Protein AF-A0A2A5WKH5-F1 (afdb_monomer_lite)

Secondary structure (DSSP, 8-state):
-THHHHHHHHHHHHHHHHTTTTSTTS-PEEEEE-HHHHT-TTHHHHHHHHHHHHT--GGGEEEEE-HHHHHHTHHHHHHHHHS--EEEEE--HHHHHHHHHTT--EEEETT---EEEHHHHHTT-

pLDDT: mean 80.69, std 9.49, range [56.78, 97.19]

Organism: NCBI:txid1986255

InterPro domains:
  IPR001633 EAL domain [PF00563] (3-81)
  IPR001633 EAL domain [PS50883] (1-125)
  IPR035919 EAL domain superfamily [G3DSA:3.20.20.450] (1-81)
  IPR035919 EAL domain superfamily [G3DSA:3.20.20.450] (82-125)
  IPR035919 EAL domain superfamily [SSF141868] (2-123)

Sequence (125 aa):
MCAIDRWVIKNAFKFIADSILKLDELGAFSINLSGNSLTEPDFMEYVLEQFNETRLPTSRICFEITETSAIGSLDDAIEFMGKKTIAEYVEDEEILEILREIGVDFAQVYGSRRKMPIDELLAQL

Foldseek 3Di:
DQVVLLVCLLVVLQVCLVCVVVCVPPFADEDEGELVLLPDPCSLVSSLVSCLVSVDDPRNYDYDYDPVSCVVPVVSVCVSVLDADEAEADADLVVLVVCVVVSHQWYAHPVGSDIDGSVVVNVVD

Structure (mmCIF, N/CA/C/O backbone):
data_AF-A0A2A5WKH5-F1
#
_entry.id   AF-A0A2A5WKH5-F1
#
loop_
_atom_site.group_PDB
_atom_site.id
_atom_site.type_symbol
_atom_site.label_atom_id
_atom_site.label_alt_id
_atom_site.label_comp_id
_atom_site.label_asym_id
_atom_site.label_entity_id
_atom_site.label_seq_id
_atom_site.pdbx_PDB_ins_code
_atom_site.Cartn_x
_atom_site.Cartn_y
_atom_site.Cartn_z
_atom_site.occupancy
_atom_site.B_iso_or_equiv
_atom_site.auth_seq_id
_atom_site.auth_comp_id
_atom_site.auth_asym_id
_atom_site.auth_atom_id
_atom_site.pdbx_PDB_model_num
ATOM 1 N N . MET A 1 1 ? 18.173 -3.783 -5.578 1.00 56.78 1 MET A N 1
ATOM 2 C CA . MET A 1 1 ? 18.121 -4.487 -4.276 1.00 56.78 1 MET A CA 1
ATOM 3 C C . MET A 1 1 ? 16.932 -3.920 -3.514 1.00 56.78 1 MET A C 1
ATOM 5 O O . MET A 1 1 ? 17.018 -2.801 -3.041 1.00 56.78 1 MET A O 1
ATOM 9 N N . CYS A 1 2 ? 15.826 -4.656 -3.465 1.00 79.62 2 CYS A N 1
ATOM 10 C CA . CYS A 1 2 ? 14.530 -4.279 -2.875 1.00 79.62 2 CYS A CA 1
ATOM 11 C C . CYS A 1 2 ? 14.463 -4.395 -1.337 1.00 79.62 2 CYS A C 1
ATOM 13 O O . CYS A 1 2 ? 13.536 -3.903 -0.697 1.00 79.62 2 CYS A O 1
ATOM 15 N N . ALA A 1 3 ? 15.446 -5.067 -0.725 1.00 90.06 3 ALA A N 1
ATOM 16 C CA . ALA A 1 3 ? 15.444 -5.395 0.702 1.00 90.06 3 ALA A CA 1
ATOM 17 C C . ALA A 1 3 ? 15.364 -4.156 1.608 1.00 90.06 3 ALA A C 1
ATOM 19 O O . ALA A 1 3 ? 14.809 -4.229 2.705 1.00 90.06 3 ALA A O 1
ATOM 20 N N . ILE A 1 4 ? 15.900 -3.023 1.141 1.00 94.06 4 ILE A N 1
ATOM 21 C CA . ILE A 1 4 ? 15.838 -1.748 1.858 1.00 94.06 4 ILE A CA 1
ATOM 22 C C . ILE A 1 4 ? 14.395 -1.248 1.914 1.00 94.06 4 ILE A C 1
ATOM 24 O O . ILE A 1 4 ? 13.915 -0.974 3.008 1.00 94.06 4 ILE A O 1
ATOM 28 N N . ASP A 1 5 ? 13.684 -1.201 0.785 1.00 94.81 5 ASP A N 1
ATOM 29 C CA . ASP A 1 5 ? 12.298 -0.720 0.739 1.00 94.81 5 ASP A CA 1
ATOM 30 C C . ASP A 1 5 ? 11.396 -1.583 1.625 1.00 94.81 5 ASP A C 1
ATOM 32 O O . ASP A 1 5 ? 10.636 -1.061 2.442 1.00 94.81 5 ASP A O 1
ATOM 36 N N . ARG A 1 6 ? 11.557 -2.913 1.568 1.00 95.69 6 ARG A N 1
ATOM 37 C CA . ARG A 1 6 ? 10.823 -3.832 2.451 1.00 95.69 6 ARG A CA 1
ATOM 38 C C . ARG A 1 6 ? 11.106 -3.562 3.925 1.00 95.69 6 ARG A C 1
ATOM 40 O O . ARG A 1 6 ? 10.171 -3.492 4.727 1.00 95.69 6 ARG A O 1
ATOM 47 N N . TRP A 1 7 ? 12.375 -3.386 4.290 1.00 96.81 7 TRP A N 1
ATOM 48 C CA . TRP A 1 7 ? 12.759 -3.057 5.661 1.00 96.81 7 TRP A CA 1
ATOM 49 C C . TRP A 1 7 ? 12.174 -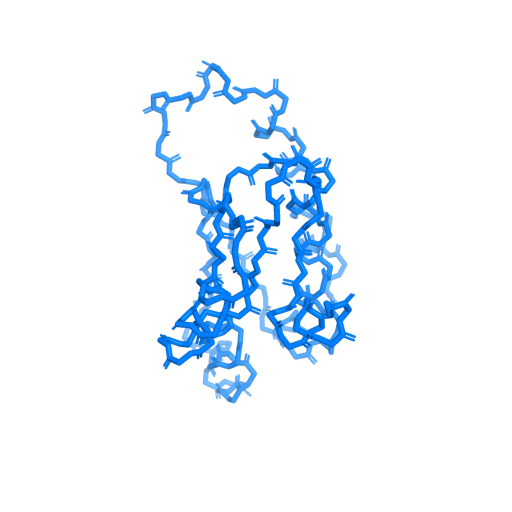1.711 6.105 1.00 96.81 7 TRP A C 1
ATOM 51 O O . TRP A 1 7 ? 11.635 -1.624 7.209 1.00 96.81 7 TRP A O 1
ATOM 61 N N . VAL A 1 8 ? 12.227 -0.682 5.253 1.00 97.19 8 VAL A N 1
ATOM 62 C CA . VAL A 1 8 ? 11.662 0.644 5.538 1.00 97.19 8 VAL A CA 1
ATOM 63 C C . VAL A 1 8 ? 10.160 0.540 5.771 1.00 97.19 8 VAL A C 1
ATOM 65 O O . VAL A 1 8 ? 9.699 0.986 6.817 1.00 97.19 8 VAL A O 1
ATOM 68 N N . ILE A 1 9 ? 9.416 -0.109 4.870 1.00 96.25 9 ILE A N 1
ATOM 69 C CA . ILE A 1 9 ? 7.962 -0.298 4.990 1.00 96.25 9 ILE A CA 1
ATOM 70 C C . ILE A 1 9 ? 7.617 -0.960 6.322 1.00 96.25 9 ILE A C 1
ATOM 72 O O . ILE A 1 9 ? 6.836 -0.412 7.096 1.00 96.25 9 ILE A O 1
ATOM 76 N N . LYS A 1 10 ? 8.254 -2.091 6.640 1.00 96.62 10 LYS A N 1
ATOM 77 C CA . LYS A 1 10 ? 7.984 -2.838 7.875 1.00 96.62 10 LYS A CA 1
ATOM 78 C C . LYS A 1 10 ? 8.185 -1.996 9.130 1.00 96.62 10 LYS A C 1
ATOM 80 O O . LYS A 1 10 ? 7.350 -1.995 10.034 1.00 96.62 10 LYS A O 1
ATOM 85 N N . ASN A 1 11 ? 9.309 -1.289 9.209 1.00 96.88 11 ASN A N 1
ATOM 86 C CA . ASN A 1 11 ? 9.641 -0.510 10.399 1.00 96.88 11 ASN A CA 1
ATOM 87 C C . ASN A 1 11 ? 8.812 0.775 10.489 1.00 96.88 11 ASN A C 1
ATOM 89 O O . ASN A 1 11 ? 8.370 1.124 11.582 1.00 96.88 11 ASN A O 1
ATOM 93 N N . ALA A 1 12 ? 8.557 1.443 9.361 1.00 95.75 12 ALA A N 1
ATOM 94 C CA . ALA A 1 12 ? 7.712 2.629 9.308 1.00 95.75 12 ALA A CA 1
ATOM 95 C C . ALA A 1 12 ? 6.273 2.292 9.704 1.00 95.75 12 ALA A C 1
ATOM 97 O O . ALA A 1 12 ? 5.717 2.939 10.587 1.00 95.75 12 ALA A O 1
ATOM 98 N N . PHE A 1 13 ? 5.694 1.237 9.128 1.00 95.31 13 PHE A N 1
ATOM 99 C CA . PHE A 1 13 ? 4.327 0.822 9.436 1.00 95.31 13 PHE A CA 1
ATOM 100 C C . PHE A 1 13 ? 4.185 0.476 10.913 1.00 95.31 13 PHE A C 1
ATOM 102 O O . PHE A 1 13 ? 3.273 0.971 11.571 1.00 95.31 13 PHE A O 1
ATOM 109 N N . LYS A 1 14 ? 5.125 -0.307 11.458 1.00 95.00 14 LYS A N 1
ATOM 110 C CA . LYS A 1 14 ? 5.147 -0.640 12.883 1.00 95.00 14 LYS A CA 1
ATOM 111 C C . LYS A 1 14 ? 5.219 0.613 13.758 1.00 95.00 14 LYS A C 1
ATOM 113 O O . LYS A 1 14 ? 4.429 0.758 14.682 1.00 95.00 14 LYS A O 1
ATOM 118 N N . PHE A 1 15 ? 6.129 1.534 13.446 1.00 93.75 15 PHE A N 1
ATOM 119 C CA . PHE A 1 15 ? 6.287 2.778 14.197 1.00 93.75 15 PHE A CA 1
ATOM 120 C C . PHE A 1 15 ? 5.012 3.635 14.190 1.00 93.75 15 PHE A C 1
ATOM 122 O O . PHE A 1 15 ? 4.602 4.144 15.238 1.00 93.75 15 PHE A O 1
ATOM 129 N N . ILE A 1 16 ? 4.376 3.778 13.022 1.00 92.12 16 ILE A N 1
ATOM 130 C CA . ILE A 1 16 ? 3.157 4.576 12.865 1.00 92.12 16 ILE A CA 1
ATOM 131 C C . ILE A 1 16 ? 1.992 3.906 13.599 1.00 92.12 16 ILE A C 1
ATOM 133 O O . ILE A 1 16 ? 1.271 4.588 14.325 1.00 92.12 16 ILE A O 1
ATOM 137 N N . ALA A 1 17 ? 1.830 2.588 13.467 1.00 90.00 17 ALA A N 1
ATOM 138 C CA . ALA A 1 17 ? 0.781 1.837 14.153 1.00 90.00 17 ALA A CA 1
ATOM 139 C C . ALA A 1 17 ? 0.920 1.916 15.684 1.00 90.00 17 ALA A C 1
ATOM 141 O O . ALA A 1 17 ? -0.055 2.222 16.371 1.00 90.00 17 ALA A O 1
ATOM 142 N N . ASP A 1 18 ? 2.137 1.753 16.216 1.00 90.62 18 ASP A N 1
ATOM 143 C CA . ASP A 1 18 ? 2.425 1.844 17.657 1.00 90.62 18 ASP A CA 1
ATOM 144 C C . ASP A 1 18 ? 2.182 3.260 18.224 1.00 90.62 18 ASP A C 1
ATOM 146 O O . ASP A 1 18 ? 2.002 3.441 19.431 1.00 90.62 18 ASP A O 1
ATOM 150 N N . SER A 1 19 ? 2.160 4.278 17.359 1.00 86.88 19 SER A N 1
ATOM 151 C CA . SER A 1 19 ? 2.045 5.690 17.739 1.00 86.88 19 SER A CA 1
ATOM 152 C C . SER A 1 19 ? 0.773 6.364 17.222 1.00 86.88 19 SER A C 1
ATOM 154 O O . SER A 1 19 ? 0.639 7.577 17.374 1.00 86.88 19 SER A O 1
ATOM 156 N N . ILE A 1 20 ? -0.175 5.614 16.649 1.00 76.19 20 ILE A N 1
ATOM 157 C CA . ILE A 1 20 ? -1.266 6.167 15.832 1.00 76.19 20 ILE A CA 1
ATOM 158 C C . ILE A 1 20 ? -2.084 7.243 16.565 1.00 76.19 20 ILE A C 1
ATOM 160 O O . ILE A 1 20 ? -2.297 8.316 16.017 1.00 76.19 20 ILE A O 1
ATOM 164 N N . LEU A 1 21 ? -2.419 7.028 17.846 1.00 71.25 21 LEU A N 1
ATOM 165 C CA . LEU A 1 21 ? -3.184 7.981 18.669 1.00 71.25 21 LEU A CA 1
ATOM 166 C C . LEU A 1 21 ? -2.428 9.286 18.958 1.00 71.25 21 LEU A C 1
ATOM 168 O O . LEU A 1 21 ? -3.042 10.316 19.202 1.00 71.25 21 LEU A O 1
ATOM 172 N N . LYS A 1 22 ? -1.091 9.248 18.970 1.00 80.38 22 LYS A N 1
ATOM 173 C CA . LYS A 1 22 ? -0.247 10.441 19.161 1.00 80.38 22 LYS A CA 1
ATOM 174 C C . LYS A 1 22 ? 0.006 11.177 17.853 1.00 80.38 22 LYS A C 1
ATOM 176 O O . LYS A 1 22 ? 0.344 12.353 17.870 1.00 80.38 22 LYS A O 1
ATOM 181 N N . LEU A 1 23 ? -0.094 10.458 16.740 1.00 78.12 23 LEU A N 1
ATOM 182 C CA . LEU A 1 23 ? 0.154 10.968 15.400 1.00 78.12 23 LEU A CA 1
ATOM 183 C C . LEU A 1 23 ? -1.152 11.349 14.695 1.00 78.12 23 LEU A C 1
ATOM 185 O O . LEU A 1 23 ? -1.099 11.678 13.518 1.00 78.12 23 LEU A O 1
ATOM 189 N N . ASP A 1 24 ? -2.304 11.296 15.366 1.00 74.31 24 ASP A N 1
ATOM 190 C CA . ASP A 1 24 ? -3.617 11.486 14.736 1.00 74.31 24 ASP A CA 1
ATOM 191 C C . ASP A 1 24 ? -3.768 12.880 14.100 1.00 74.31 24 ASP A C 1
ATOM 193 O O . ASP A 1 24 ? -4.348 13.019 13.028 1.00 74.31 24 ASP A O 1
ATOM 197 N N . GLU A 1 25 ? -3.127 13.901 14.683 1.00 79.94 25 GLU A N 1
ATOM 198 C CA . GLU A 1 25 ? -3.068 15.256 14.109 1.00 79.94 25 GLU A CA 1
ATOM 199 C C . GLU A 1 25 ? -2.130 15.381 12.895 1.00 79.94 25 GLU A C 1
ATOM 201 O O . GLU A 1 25 ? -2.182 16.370 12.163 1.00 79.94 25 GLU A O 1
ATOM 206 N N . LEU A 1 26 ? -1.255 14.399 12.666 1.00 76.31 26 LEU A N 1
ATOM 207 C CA . LEU A 1 26 ? -0.404 14.357 11.480 1.00 76.31 26 LEU A CA 1
ATOM 208 C C . LEU A 1 26 ? -1.175 13.719 10.327 1.00 76.31 26 LEU A C 1
ATOM 210 O O . LEU A 1 26 ? -1.932 12.774 10.530 1.00 76.31 26 LEU A O 1
ATOM 214 N N . GLY A 1 27 ? -0.963 14.224 9.113 1.00 79.25 27 GLY A N 1
ATOM 215 C CA . GLY A 1 27 ? -1.536 13.652 7.894 1.00 79.25 27 GLY A CA 1
ATOM 216 C C . GLY A 1 27 ? -0.906 12.311 7.494 1.00 79.25 27 GLY A C 1
ATOM 217 O O . GLY A 1 27 ? -0.342 11.584 8.313 1.00 79.25 27 GLY A O 1
ATOM 218 N N . ALA A 1 28 ? -1.002 11.977 6.206 1.00 84.25 28 ALA A N 1
ATOM 219 C CA . ALA A 1 28 ? -0.358 10.791 5.652 1.00 84.25 28 ALA A CA 1
ATOM 220 C C . ALA A 1 28 ? 1.178 10.901 5.691 1.00 84.25 28 ALA A C 1
ATOM 222 O O . ALA A 1 28 ? 1.746 11.988 5.575 1.00 84.25 28 ALA A O 1
ATOM 223 N N . PHE A 1 29 ? 1.846 9.757 5.820 1.00 90.31 29 PHE A N 1
ATOM 224 C CA . PHE A 1 29 ? 3.297 9.626 5.748 1.00 90.31 29 PHE A CA 1
ATOM 225 C C . PHE A 1 29 ? 3.712 9.170 4.353 1.00 90.31 29 PHE A C 1
ATOM 227 O O . PHE A 1 29 ? 3.199 8.170 3.853 1.00 90.31 29 PHE A O 1
ATOM 234 N N . SER A 1 30 ? 4.678 9.864 3.756 1.00 92.94 30 SER A N 1
ATOM 235 C CA . SER A 1 30 ? 5.250 9.467 2.471 1.00 92.94 30 SER A CA 1
ATOM 236 C C . SER A 1 30 ? 6.393 8.466 2.637 1.00 92.94 30 SER A C 1
ATOM 238 O O . SER A 1 30 ? 7.298 8.672 3.449 1.00 92.94 30 SER A O 1
ATOM 240 N N . ILE A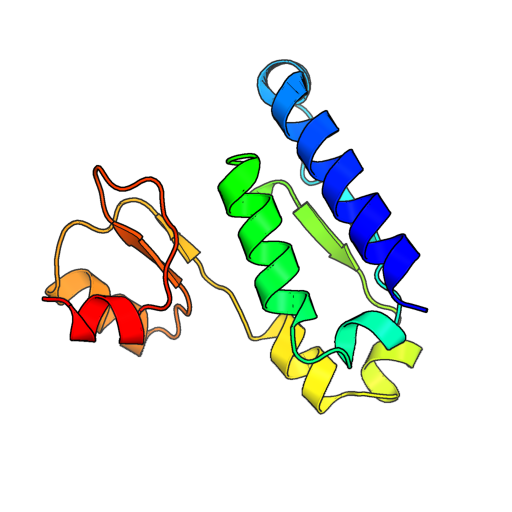 1 31 ? 6.391 7.408 1.827 1.00 94.00 31 ILE A N 1
ATOM 241 C CA . ILE A 1 31 ? 7.495 6.456 1.680 1.00 94.00 31 ILE A CA 1
ATOM 242 C C . ILE A 1 31 ? 7.930 6.459 0.218 1.00 94.00 31 ILE A C 1
ATOM 244 O O . ILE A 1 31 ? 7.141 6.158 -0.674 1.00 94.00 31 ILE A O 1
ATOM 248 N N . ASN A 1 32 ? 9.200 6.776 -0.021 1.00 92.75 32 ASN A N 1
ATOM 249 C CA . ASN A 1 32 ? 9.789 6.696 -1.353 1.00 92.75 32 ASN A CA 1
ATOM 250 C C . ASN A 1 32 ? 10.144 5.243 -1.685 1.00 92.75 32 ASN A C 1
ATOM 252 O O . ASN A 1 32 ? 10.737 4.548 -0.859 1.00 92.75 32 ASN A O 1
ATOM 256 N N . LEU A 1 33 ? 9.804 4.810 -2.894 1.00 91.25 33 LEU A N 1
ATOM 257 C CA . LEU A 1 33 ? 10.088 3.478 -3.412 1.00 91.25 33 LEU A CA 1
ATOM 258 C C . LEU A 1 33 ? 11.138 3.543 -4.517 1.00 91.25 33 LEU A C 1
ATOM 260 O O . LEU A 1 33 ? 11.131 4.437 -5.368 1.00 91.25 33 LEU A O 1
ATOM 264 N N . SER A 1 34 ? 12.033 2.559 -4.532 1.00 90.25 34 SER A N 1
ATOM 265 C CA . SER A 1 34 ? 12.960 2.376 -5.643 1.00 90.25 34 SER A CA 1
ATOM 266 C C . SER A 1 34 ? 12.267 1.685 -6.822 1.00 90.25 34 SER A C 1
ATOM 268 O O . SER A 1 34 ? 11.437 0.795 -6.634 1.00 90.25 34 SER A O 1
ATOM 270 N N . GLY A 1 35 ? 12.654 2.023 -8.057 1.00 85.12 35 GLY A N 1
ATOM 271 C CA . GLY A 1 35 ? 12.114 1.361 -9.255 1.00 85.12 35 GLY A CA 1
ATOM 272 C C . GLY A 1 35 ? 12.348 -0.154 -9.289 1.00 85.12 35 GLY A C 1
ATOM 273 O O . GLY A 1 35 ? 11.555 -0.897 -9.854 1.00 85.12 35 GLY A O 1
ATOM 274 N N . ASN A 1 36 ? 13.389 -0.647 -8.610 1.00 87.69 36 ASN A N 1
ATOM 275 C CA . ASN A 1 36 ? 13.623 -2.085 -8.482 1.00 87.6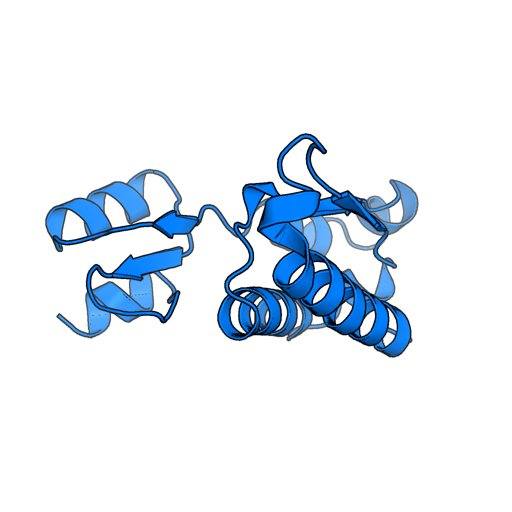9 36 ASN A CA 1
ATOM 276 C C . ASN A 1 36 ? 12.533 -2.813 -7.692 1.00 87.69 36 ASN A C 1
ATOM 278 O O . ASN A 1 36 ? 12.339 -3.994 -7.936 1.00 87.69 36 ASN A O 1
ATOM 282 N N . SER A 1 37 ? 11.862 -2.148 -6.754 1.00 88.50 37 SER A N 1
ATOM 283 C CA . SER A 1 37 ? 10.792 -2.770 -5.968 1.00 88.50 37 SER A CA 1
ATOM 284 C C . SER A 1 37 ? 9.480 -2.847 -6.745 1.00 88.50 37 SER A C 1
ATOM 286 O O . SER A 1 37 ? 8.710 -3.774 -6.537 1.00 88.50 37 SER A O 1
ATOM 288 N N . LEU A 1 38 ? 9.244 -1.927 -7.686 1.00 82.75 38 LEU A N 1
ATOM 289 C CA . LEU A 1 38 ? 8.048 -1.948 -8.539 1.00 82.75 38 LEU A CA 1
ATOM 290 C C . LEU A 1 38 ? 8.020 -3.160 -9.478 1.00 82.75 38 LEU A C 1
ATOM 292 O O . LEU A 1 38 ? 6.956 -3.683 -9.765 1.00 82.75 38 LEU A O 1
ATOM 296 N N . THR A 1 39 ? 9.195 -3.620 -9.911 1.00 84.44 39 THR A N 1
ATOM 297 C CA . THR A 1 39 ? 9.348 -4.768 -10.826 1.00 84.44 39 THR A CA 1
ATOM 298 C C . THR A 1 39 ? 9.368 -6.121 -10.108 1.00 84.44 39 THR A C 1
ATOM 300 O O . THR A 1 39 ? 9.529 -7.161 -10.747 1.00 84.44 39 THR A O 1
ATOM 303 N N . GLU A 1 40 ? 9.251 -6.141 -8.776 1.00 87.44 40 GLU A N 1
ATOM 304 C CA . GLU A 1 40 ? 9.222 -7.389 -8.016 1.00 87.44 40 GLU A CA 1
ATOM 305 C C . GLU A 1 40 ? 7.809 -7.995 -7.991 1.00 87.44 40 GLU A C 1
ATOM 307 O O . GLU A 1 40 ? 6.889 -7.351 -7.477 1.00 87.44 40 GLU A O 1
ATOM 312 N N . PRO A 1 41 ? 7.631 -9.254 -8.444 1.00 81.62 41 PRO A N 1
ATOM 313 C CA . PRO A 1 41 ? 6.306 -9.866 -8.574 1.00 81.62 41 PRO A CA 1
ATOM 314 C C . PRO A 1 41 ? 5.470 -9.905 -7.284 1.00 81.62 41 PRO A C 1
ATOM 316 O O . PRO A 1 41 ? 4.248 -9.816 -7.340 1.00 81.62 41 PRO A O 1
ATOM 319 N N . ASP A 1 42 ? 6.109 -10.039 -6.119 1.00 86.06 42 ASP A N 1
ATOM 320 C CA . ASP A 1 42 ? 5.460 -10.203 -4.810 1.00 86.06 42 ASP A CA 1
ATOM 321 C C . ASP A 1 42 ? 5.477 -8.921 -3.956 1.00 86.06 42 ASP A C 1
ATOM 323 O O . ASP A 1 42 ? 4.976 -8.906 -2.830 1.00 86.06 42 ASP A O 1
ATOM 327 N N . PHE A 1 43 ? 6.048 -7.820 -4.454 1.00 87.31 43 PHE A N 1
ATOM 328 C CA . PHE A 1 43 ? 6.240 -6.618 -3.639 1.00 87.31 43 PHE A CA 1
ATOM 329 C C . PHE A 1 43 ? 4.914 -6.016 -3.170 1.00 87.31 43 PHE A C 1
ATOM 331 O O . PHE A 1 43 ? 4.770 -5.608 -2.015 1.00 87.31 43 PHE A O 1
ATOM 338 N N . MET A 1 44 ? 3.907 -6.021 -4.041 1.00 83.38 44 MET A N 1
ATOM 339 C CA . MET A 1 44 ? 2.577 -5.530 -3.693 1.00 83.38 44 MET A CA 1
ATOM 340 C C . MET A 1 44 ? 1.835 -6.423 -2.706 1.00 83.38 44 MET A C 1
ATOM 342 O O . MET A 1 44 ? 1.031 -5.916 -1.916 1.00 83.38 44 MET A O 1
ATOM 346 N N . GLU A 1 45 ? 2.056 -7.732 -2.762 1.00 82.81 45 GLU A N 1
ATOM 347 C CA . GLU A 1 45 ? 1.518 -8.671 -1.780 1.00 82.81 45 GLU A CA 1
ATOM 348 C C . GLU A 1 45 ? 2.147 -8.395 -0.413 1.00 82.81 45 GLU A C 1
ATOM 350 O O . GLU A 1 45 ? 1.429 -8.145 0.553 1.00 82.81 45 GLU A O 1
ATOM 355 N N . TYR A 1 46 ? 3.470 -8.244 -0.368 1.00 89.81 46 TYR A N 1
ATOM 356 C CA . TYR A 1 46 ? 4.196 -7.864 0.840 1.00 89.81 46 TYR A CA 1
ATOM 357 C C . TYR A 1 46 ? 3.700 -6.548 1.463 1.00 89.81 46 TYR A C 1
ATOM 359 O O . TYR A 1 46 ? 3.482 -6.473 2.672 1.00 89.81 46 TYR A O 1
ATOM 367 N N . VAL A 1 47 ? 3.480 -5.496 0.664 1.00 88.38 47 VAL A N 1
ATOM 368 C CA . VAL A 1 47 ? 2.943 -4.217 1.172 1.00 88.38 47 VAL A CA 1
ATOM 369 C C . VAL A 1 47 ? 1.580 -4.421 1.847 1.00 88.38 47 VAL A C 1
ATOM 371 O O . VAL A 1 47 ? 1.334 -3.875 2.925 1.00 88.38 47 VAL A O 1
ATOM 374 N N . LEU A 1 48 ? 0.702 -5.235 1.251 1.00 83.19 48 LEU A N 1
ATOM 375 C CA . LEU A 1 48 ? -0.593 -5.562 1.852 1.00 83.19 48 LEU A CA 1
ATOM 376 C C . LEU A 1 48 ? -0.472 -6.380 3.126 1.00 83.19 48 LEU A C 1
ATOM 378 O O . LEU A 1 48 ? -1.218 -6.130 4.073 1.00 83.19 48 LEU A O 1
ATOM 382 N N . GLU A 1 49 ? 0.444 -7.341 3.164 1.00 85.25 49 GLU A N 1
ATOM 383 C CA . GLU A 1 49 ? 0.731 -8.097 4.378 1.00 85.25 49 GLU A CA 1
ATOM 384 C C . GLU A 1 49 ? 1.133 -7.154 5.509 1.00 85.25 49 GLU A C 1
ATOM 386 O O . GLU A 1 49 ? 0.586 -7.257 6.603 1.00 85.25 49 GLU A O 1
ATOM 391 N N . GLN A 1 50 ? 1.985 -6.159 5.245 1.00 91.62 50 GLN A N 1
ATOM 392 C CA . GLN A 1 50 ? 2.379 -5.181 6.262 1.00 91.62 50 GLN A CA 1
ATOM 393 C C . GLN A 1 50 ? 1.198 -4.322 6.746 1.00 91.62 50 GLN A C 1
ATOM 395 O O . GLN A 1 50 ? 1.077 -4.071 7.950 1.00 91.62 50 GLN A O 1
ATOM 400 N N . PHE A 1 51 ? 0.287 -3.906 5.858 1.00 85.50 51 PHE A N 1
ATOM 401 C CA . PHE A 1 51 ? -0.957 -3.238 6.272 1.00 85.50 51 PHE A CA 1
ATOM 402 C C . PHE A 1 51 ? -1.838 -4.146 7.138 1.00 85.50 51 PHE A C 1
ATOM 404 O O . PHE A 1 51 ? -2.366 -3.700 8.157 1.00 85.50 51 PHE A O 1
ATOM 411 N N . ASN A 1 52 ? -1.975 -5.420 6.769 1.00 81.38 52 ASN A N 1
ATOM 412 C CA . ASN A 1 52 ? -2.754 -6.403 7.522 1.00 81.38 52 ASN A CA 1
ATOM 413 C C . ASN A 1 52 ? -2.143 -6.690 8.905 1.00 81.38 52 ASN A C 1
ATOM 415 O O . ASN A 1 52 ? -2.864 -6.730 9.904 1.00 81.38 52 ASN A O 1
ATOM 419 N N . GLU A 1 53 ? -0.821 -6.856 8.979 1.00 87.25 53 GLU A N 1
ATOM 420 C CA . GLU A 1 53 ? -0.084 -7.123 10.218 1.00 87.25 53 GLU A CA 1
ATOM 421 C C . GLU A 1 53 ? -0.209 -5.965 11.213 1.00 87.25 53 GLU A C 1
ATOM 423 O O . GLU A 1 53 ? -0.470 -6.177 12.398 1.00 87.25 53 GLU A O 1
ATOM 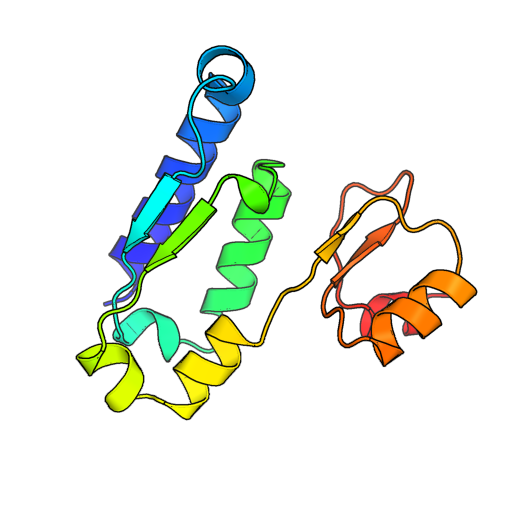428 N N . THR A 1 54 ? -0.045 -4.733 10.729 1.00 87.88 54 THR A N 1
ATOM 429 C CA . THR A 1 54 ? -0.018 -3.531 11.578 1.00 87.88 54 THR A CA 1
ATOM 430 C C . THR A 1 54 ? -1.393 -2.912 11.808 1.00 87.88 54 THR A C 1
ATOM 432 O O . THR A 1 54 ? -1.556 -2.114 12.730 1.00 87.88 54 THR A O 1
ATOM 435 N N . ARG A 1 55 ? -2.392 -3.288 10.998 1.00 81.06 55 ARG A N 1
ATOM 436 C CA . ARG A 1 55 ? -3.731 -2.672 10.942 1.00 81.06 55 ARG A CA 1
ATOM 437 C C . ARG A 1 55 ? -3.699 -1.168 10.719 1.00 81.06 55 ARG A C 1
ATOM 439 O O . ARG A 1 55 ? -4.586 -0.443 11.171 1.00 81.06 55 ARG A O 1
ATOM 446 N N . LEU A 1 56 ? -2.664 -0.700 10.036 1.00 82.81 56 LEU A N 1
ATOM 447 C CA . LEU A 1 56 ? -2.543 0.696 9.684 1.00 82.81 56 LEU A CA 1
ATOM 448 C C . LEU A 1 56 ? -3.627 1.044 8.645 1.00 82.81 56 LEU A C 1
ATOM 450 O O . LEU A 1 56 ? -3.762 0.317 7.655 1.00 82.81 56 LEU A O 1
ATOM 454 N N . PRO A 1 57 ? -4.402 2.129 8.830 1.00 79.50 57 PRO A N 1
ATOM 455 C CA . PRO A 1 57 ? -5.298 2.598 7.782 1.00 79.50 57 PRO A CA 1
ATOM 456 C C . PRO A 1 57 ? -4.479 2.960 6.542 1.00 79.50 57 PRO A C 1
ATOM 458 O O . PRO A 1 57 ? -3.466 3.655 6.649 1.00 79.50 57 PRO A O 1
ATOM 461 N N . THR A 1 58 ? -4.906 2.513 5.362 1.00 79.56 58 THR A N 1
ATOM 462 C CA . THR A 1 58 ? -4.174 2.767 4.106 1.00 79.56 58 THR A CA 1
ATOM 463 C C . THR A 1 58 ? -4.046 4.256 3.806 1.00 79.56 58 THR A C 1
ATOM 465 O O . THR A 1 58 ? -3.020 4.691 3.297 1.00 79.56 58 THR A O 1
ATOM 468 N N . SER A 1 59 ? -5.021 5.059 4.240 1.00 80.19 59 SER A N 1
ATOM 469 C CA . SER A 1 59 ? -5.008 6.525 4.159 1.00 80.19 59 SER A CA 1
ATOM 470 C C . SER A 1 59 ? -3.851 7.198 4.909 1.00 80.19 59 SER A C 1
ATOM 472 O O . SER A 1 59 ? -3.602 8.385 4.711 1.00 80.19 59 SER A O 1
ATOM 474 N N . ARG A 1 60 ? -3.132 6.471 5.775 1.00 83.31 60 ARG A N 1
ATOM 475 C CA . ARG A 1 60 ? -1.975 6.990 6.520 1.00 83.31 60 ARG A CA 1
ATOM 476 C C . ARG A 1 60 ? -0.669 6.899 5.744 1.00 83.31 60 ARG A C 1
ATOM 478 O O . ARG A 1 60 ? 0.325 7.424 6.237 1.00 83.31 60 ARG A O 1
ATOM 485 N N . ILE A 1 61 ? -0.648 6.254 4.580 1.00 88.75 61 ILE A N 1
ATOM 486 C CA . ILE A 1 61 ? 0.565 6.040 3.790 1.00 88.75 61 ILE A CA 1
ATOM 487 C C . ILE A 1 61 ? 0.365 6.568 2.373 1.00 88.75 61 ILE A C 1
ATOM 489 O O . ILE A 1 61 ? -0.629 6.271 1.720 1.00 88.75 61 ILE A O 1
ATOM 493 N N . CYS A 1 62 ? 1.354 7.311 1.893 1.00 86.69 62 CYS A N 1
ATOM 494 C CA . CYS A 1 62 ? 1.514 7.691 0.499 1.00 86.69 62 CYS A CA 1
ATOM 495 C C . CYS A 1 62 ? 2.803 7.050 -0.026 1.00 86.69 62 CYS A C 1
ATOM 497 O O . CYS A 1 62 ? 3.857 7.194 0.593 1.00 86.69 62 CYS A O 1
ATOM 499 N N . PHE A 1 63 ? 2.738 6.336 -1.147 1.00 90.56 63 PHE A N 1
ATOM 500 C CA . PHE A 1 63 ? 3.940 5.840 -1.813 1.00 90.56 63 PHE A CA 1
ATOM 501 C C . PHE A 1 63 ? 4.363 6.806 -2.913 1.00 90.56 63 PHE A C 1
ATOM 503 O O . PHE A 1 63 ? 3.556 7.198 -3.752 1.00 90.56 63 PHE A O 1
ATOM 510 N N . GLU A 1 64 ? 5.640 7.168 -2.912 1.00 88.44 64 GLU A N 1
ATOM 511 C CA . GLU A 1 64 ? 6.240 8.059 -3.900 1.00 88.44 64 GLU A CA 1
ATOM 512 C C . GLU A 1 64 ? 7.207 7.268 -4.778 1.00 88.44 64 GLU A C 1
ATOM 514 O O . GLU A 1 64 ? 8.059 6.530 -4.282 1.00 88.44 64 GLU A O 1
ATOM 519 N N . ILE A 1 65 ? 7.090 7.439 -6.091 1.00 88.75 65 ILE A N 1
ATOM 520 C CA . ILE A 1 65 ? 8.019 6.889 -7.078 1.00 88.75 65 ILE A CA 1
ATOM 521 C C . ILE A 1 65 ? 8.568 8.034 -7.918 1.00 88.75 65 ILE A C 1
ATOM 523 O O . ILE A 1 65 ? 7.883 9.024 -8.173 1.00 88.75 65 ILE A O 1
ATOM 527 N N . THR A 1 66 ? 9.816 7.914 -8.360 1.00 86.62 66 THR A N 1
ATOM 528 C CA . THR A 1 66 ? 10.394 8.912 -9.263 1.00 86.62 66 THR A CA 1
ATOM 529 C C . THR A 1 66 ? 9.880 8.715 -10.685 1.00 86.62 66 THR A C 1
ATOM 531 O O . THR A 1 66 ? 9.662 7.581 -11.114 1.00 86.62 66 THR A O 1
ATOM 534 N N . GLU A 1 67 ? 9.763 9.804 -11.450 1.00 85.00 67 GLU A N 1
ATOM 535 C CA . GLU A 1 67 ? 9.389 9.757 -12.872 1.00 85.00 67 GLU A CA 1
ATOM 536 C C . GLU A 1 67 ? 10.286 8.788 -13.657 1.00 85.00 67 GLU A C 1
ATOM 538 O O . GLU A 1 67 ? 9.795 7.973 -14.427 1.00 85.00 67 GLU A O 1
ATOM 543 N N . THR A 1 68 ? 11.596 8.793 -13.396 1.00 86.75 68 THR A N 1
ATOM 544 C CA . THR A 1 68 ? 12.545 7.864 -14.026 1.00 86.75 68 THR A CA 1
ATOM 545 C C . THR A 1 68 ? 12.224 6.400 -13.726 1.00 86.75 68 THR A C 1
ATOM 547 O O . THR A 1 68 ? 12.333 5.561 -14.618 1.00 86.75 68 THR A O 1
ATOM 550 N N . SER A 1 69 ? 11.835 6.084 -12.485 1.00 82.00 69 SER A N 1
ATOM 551 C CA . SER A 1 69 ? 11.450 4.718 -12.106 1.00 82.00 69 SER A CA 1
ATOM 552 C C . SER A 1 69 ? 10.142 4.313 -12.779 1.00 82.00 69 SER A C 1
ATOM 554 O O . SER A 1 69 ? 10.037 3.195 -13.268 1.00 82.00 69 SER A O 1
ATOM 556 N N . ALA A 1 70 ? 9.184 5.240 -12.863 1.00 81.19 70 ALA A N 1
ATOM 557 C CA . ALA A 1 70 ? 7.924 5.021 -13.558 1.00 81.19 70 ALA A CA 1
ATOM 558 C C . ALA A 1 70 ? 8.133 4.813 -15.066 1.00 81.19 70 ALA A C 1
ATOM 560 O O . ALA A 1 70 ? 7.610 3.864 -15.623 1.00 81.19 70 ALA A O 1
ATOM 561 N N . ILE A 1 71 ? 8.943 5.636 -15.738 1.00 81.19 71 ILE A N 1
ATOM 562 C CA . ILE A 1 71 ? 9.215 5.487 -17.179 1.00 81.19 71 ILE A CA 1
ATOM 563 C C . ILE A 1 71 ? 9.993 4.198 -17.473 1.00 81.19 71 ILE A C 1
ATOM 565 O O . ILE A 1 71 ? 9.753 3.559 -18.495 1.00 81.19 71 ILE A O 1
ATOM 569 N N . GLY A 1 72 ? 10.924 3.807 -16.596 1.00 80.56 72 GLY A N 1
ATOM 570 C CA . GLY A 1 72 ? 11.711 2.582 -16.764 1.00 80.56 72 GLY A CA 1
ATOM 571 C C . GLY A 1 72 ? 10.883 1.295 -16.695 1.00 80.56 72 GLY A C 1
ATOM 572 O O . GLY A 1 72 ? 11.297 0.283 -17.260 1.00 80.56 72 GLY A O 1
ATOM 573 N N . SER A 1 73 ? 9.721 1.348 -16.039 1.00 76.81 73 SER A N 1
ATOM 574 C CA . SER A 1 73 ? 8.829 0.212 -15.798 1.00 76.81 73 SER A CA 1
ATOM 575 C C . SER A 1 73 ? 7.379 0.701 -15.735 1.00 76.81 73 SER A C 1
ATOM 577 O O . SER A 1 73 ? 6.733 0.633 -14.694 1.00 76.81 73 SER A O 1
ATOM 579 N N . LEU A 1 74 ? 6.891 1.272 -16.844 1.00 77.94 74 LEU A N 1
ATOM 580 C CA . LEU A 1 74 ? 5.608 1.984 -16.872 1.00 77.94 74 LEU A CA 1
ATOM 581 C C . LEU A 1 74 ? 4.420 1.069 -16.595 1.00 77.94 74 LEU A C 1
ATOM 583 O O . LEU A 1 74 ? 3.543 1.460 -15.833 1.00 77.94 74 LEU A O 1
ATOM 587 N N . ASP A 1 75 ? 4.410 -0.135 -17.163 1.00 79.06 75 ASP A N 1
ATOM 588 C CA . ASP A 1 75 ? 3.341 -1.105 -16.919 1.00 79.06 75 ASP A CA 1
ATOM 589 C C . ASP A 1 75 ? 3.322 -1.533 -15.447 1.00 79.06 75 ASP A C 1
ATOM 591 O O . ASP A 1 75 ? 2.271 -1.471 -14.820 1.00 79.06 75 ASP A O 1
ATOM 595 N N . ASP A 1 76 ? 4.484 -1.834 -14.856 1.00 79.62 76 ASP A N 1
ATOM 596 C CA . ASP A 1 76 ? 4.598 -2.191 -13.434 1.00 79.62 76 ASP A CA 1
ATOM 597 C C . ASP A 1 76 ? 4.217 -1.019 -12.515 1.00 79.62 76 ASP A C 1
ATOM 599 O O . ASP A 1 76 ? 3.596 -1.204 -11.471 1.00 79.62 76 ASP A O 1
ATOM 603 N N . ALA A 1 77 ? 4.560 0.215 -12.895 1.00 77.69 77 ALA A N 1
ATOM 604 C CA . ALA A 1 77 ? 4.190 1.413 -12.153 1.00 77.69 77 ALA A CA 1
ATOM 605 C C . ALA A 1 77 ? 2.684 1.698 -12.252 1.00 77.69 77 ALA A C 1
ATOM 607 O O . ALA A 1 77 ? 2.065 2.043 -11.248 1.00 77.69 77 ALA A O 1
ATOM 608 N N . ILE A 1 78 ? 2.083 1.543 -13.435 1.00 76.12 78 ILE A N 1
ATOM 609 C CA . ILE A 1 78 ? 0.631 1.642 -13.634 1.00 76.12 78 ILE A CA 1
ATOM 610 C C . ILE A 1 78 ? -0.075 0.530 -12.868 1.00 76.12 78 ILE A C 1
ATOM 612 O O . ILE A 1 78 ? -1.083 0.797 -12.230 1.00 76.12 78 ILE A O 1
ATOM 616 N N . GLU A 1 79 ? 0.451 -0.690 -12.878 1.00 74.69 79 GLU A N 1
ATOM 617 C CA . GLU A 1 79 ? -0.090 -1.798 -12.101 1.00 74.69 79 GLU A CA 1
ATOM 618 C C . GLU A 1 79 ? 0.020 -1.514 -10.597 1.00 74.69 79 GLU A C 1
ATOM 620 O O . GLU A 1 79 ? -0.943 -1.703 -9.862 1.00 74.69 79 GLU A O 1
ATOM 625 N N . PHE A 1 80 ? 1.149 -0.984 -10.127 1.00 75.69 80 PHE A N 1
ATOM 626 C CA . PHE A 1 80 ? 1.351 -0.597 -8.731 1.00 75.69 80 PHE A CA 1
ATOM 627 C C . PHE A 1 80 ? 0.403 0.529 -8.289 1.00 75.69 80 PHE A C 1
ATOM 629 O O . PHE A 1 80 ? -0.163 0.455 -7.202 1.00 75.69 80 PHE A O 1
ATOM 636 N N . MET A 1 81 ? 0.231 1.564 -9.120 1.00 72.31 81 MET A N 1
ATOM 637 C CA . MET A 1 81 ? -0.625 2.726 -8.839 1.00 72.31 81 MET A CA 1
ATOM 638 C C . MET A 1 81 ? -2.115 2.442 -9.057 1.00 72.31 81 MET A C 1
ATOM 640 O O . MET A 1 81 ? -2.959 3.032 -8.389 1.00 72.31 81 MET A O 1
ATOM 644 N N . GLY A 1 82 ? -2.434 1.586 -10.026 1.00 64.56 82 GLY A N 1
ATOM 645 C CA . GLY A 1 82 ? -3.788 1.186 -10.393 1.00 64.56 82 GLY A CA 1
ATOM 646 C C . GLY A 1 82 ? -4.349 0.117 -9.467 1.00 64.56 82 GLY A C 1
ATOM 647 O O . GLY A 1 82 ? -5.561 0.045 -9.300 1.00 64.56 82 GLY A O 1
ATOM 648 N N . LYS A 1 83 ? -3.485 -0.666 -8.813 1.00 59.97 83 LYS A N 1
ATOM 649 C CA . LYS A 1 83 ? -3.895 -1.569 -7.746 1.00 59.97 83 LYS A CA 1
ATOM 650 C C . LYS A 1 83 ? -4.119 -0.787 -6.447 1.00 59.97 83 LYS A C 1
ATOM 652 O O . LYS A 1 83 ? -3.205 -0.172 -5.903 1.00 59.97 83 LYS A O 1
ATOM 657 N N . LYS A 1 84 ? -5.287 -1.037 -5.858 1.00 59.44 84 LYS A N 1
ATOM 658 C CA . LYS A 1 84 ? -5.631 -1.074 -4.423 1.00 59.44 84 LYS A CA 1
ATOM 659 C C . LYS A 1 84 ? -6.512 0.061 -3.926 1.00 59.44 84 LYS A C 1
ATOM 661 O O . LYS A 1 84 ? -6.186 0.737 -2.948 1.00 59.44 84 LYS A O 1
ATOM 666 N N . THR A 1 85 ? -7.721 0.131 -4.475 1.00 57.72 85 THR A N 1
ATOM 667 C CA . THR A 1 85 ? -8.854 0.571 -3.652 1.00 57.72 85 THR A CA 1
ATOM 668 C C . THR A 1 85 ? -9.197 -0.567 -2.689 1.00 57.72 85 THR A C 1
ATOM 670 O O . THR A 1 85 ? -9.367 -1.713 -3.106 1.00 57.72 85 THR A O 1
ATOM 673 N N . ILE A 1 86 ? -9.243 -0.274 -1.387 1.00 64.44 86 ILE A N 1
ATOM 674 C CA . ILE A 1 86 ? -9.657 -1.241 -0.366 1.00 64.44 86 ILE A CA 1
ATOM 675 C C . ILE A 1 86 ? -10.977 -0.769 0.228 1.00 64.44 86 ILE A C 1
ATOM 677 O O . ILE A 1 86 ? -11.015 0.286 0.860 1.00 64.44 86 ILE A O 1
ATOM 681 N N . ALA A 1 87 ? -12.041 -1.547 0.053 1.00 63.56 87 ALA A N 1
ATOM 682 C CA . ALA A 1 87 ? -13.296 -1.320 0.754 1.00 63.56 87 ALA A CA 1
ATOM 683 C C . ALA A 1 87 ? -13.238 -1.935 2.154 1.00 63.56 87 ALA A C 1
ATOM 685 O O . ALA A 1 87 ? -12.929 -3.115 2.321 1.00 63.56 87 ALA A O 1
ATOM 686 N N . GLU A 1 88 ? -13.531 -1.138 3.174 1.00 71.50 88 GLU A N 1
ATOM 687 C CA . GLU A 1 88 ? -13.586 -1.605 4.559 1.00 71.50 88 GLU A CA 1
ATOM 688 C C . GLU A 1 88 ? -15.042 -1.812 4.996 1.00 71.50 88 GLU A C 1
ATOM 690 O O . GLU A 1 88 ? -15.930 -1.087 4.555 1.00 71.50 88 GLU A O 1
ATOM 695 N N . TYR A 1 89 ? -15.265 -2.782 5.892 1.00 68.56 89 TYR A N 1
ATOM 696 C CA . TYR A 1 89 ? -16.575 -3.103 6.485 1.00 68.56 89 TYR A CA 1
ATOM 697 C C . TYR A 1 89 ? -17.621 -3.620 5.486 1.00 68.56 89 TYR A C 1
ATOM 699 O O . TYR A 1 89 ? -18.788 -3.247 5.545 1.00 68.56 89 TYR A O 1
ATOM 707 N N . VAL A 1 90 ? -17.211 -4.501 4.574 1.00 75.38 90 VAL A N 1
ATOM 708 C CA . VAL A 1 90 ? -18.132 -5.114 3.611 1.00 75.38 90 VAL A CA 1
ATOM 709 C C . VAL A 1 90 ? -18.892 -6.263 4.276 1.00 75.38 90 VAL A C 1
ATOM 711 O O . VAL A 1 90 ? -18.279 -7.179 4.821 1.00 75.38 90 VAL A O 1
ATOM 714 N N . GLU A 1 91 ? -20.220 -6.204 4.270 1.00 77.75 91 GLU A N 1
ATOM 715 C CA . GLU A 1 91 ? -21.092 -7.184 4.945 1.00 77.75 91 GLU A CA 1
ATOM 716 C C . GLU A 1 91 ? -21.869 -8.082 3.977 1.00 77.75 91 GLU A C 1
ATOM 718 O O . GLU A 1 91 ? -22.357 -9.130 4.392 1.00 77.75 91 GLU A O 1
ATOM 723 N N . ASP A 1 92 ? -21.965 -7.690 2.705 1.00 80.62 92 ASP A N 1
ATOM 724 C CA . ASP A 1 92 ? -22.907 -8.262 1.742 1.00 80.62 92 ASP A CA 1
ATOM 725 C C . ASP A 1 92 ? -22.218 -8.612 0.412 1.00 80.62 92 ASP A C 1
ATOM 727 O O . ASP A 1 92 ? -21.337 -7.884 -0.058 1.00 80.62 92 ASP A O 1
ATOM 731 N N . GLU A 1 93 ? -22.639 -9.720 -0.198 1.00 81.25 93 GLU A N 1
ATOM 732 C CA . GLU A 1 93 ? -22.215 -10.161 -1.528 1.00 81.25 93 GLU A CA 1
ATOM 733 C C . GLU A 1 93 ? -22.619 -9.151 -2.613 1.00 81.25 93 GLU A C 1
ATOM 735 O O . GLU A 1 93 ? -21.813 -8.854 -3.494 1.00 81.25 93 GLU A O 1
ATOM 740 N N . GLU A 1 94 ? -23.802 -8.531 -2.504 1.00 83.69 94 GLU A N 1
ATOM 741 C CA . GLU A 1 94 ? -24.225 -7.465 -3.426 1.00 83.69 94 GLU A CA 1
ATOM 742 C C . GLU A 1 94 ? -23.261 -6.275 -3.371 1.00 83.69 94 GLU A C 1
ATOM 744 O O . GLU A 1 94 ? -22.934 -5.674 -4.396 1.00 83.69 94 GLU A O 1
ATOM 749 N N . ILE A 1 95 ? -22.749 -5.950 -2.179 1.00 80.12 95 ILE A N 1
ATOM 750 C CA . ILE A 1 95 ? -21.750 -4.890 -2.022 1.00 80.12 95 ILE A CA 1
ATOM 751 C C . ILE A 1 95 ? -20.431 -5.328 -2.665 1.00 80.12 95 ILE A C 1
ATOM 753 O O . ILE A 1 95 ? -19.824 -4.524 -3.363 1.00 80.12 95 ILE A O 1
ATOM 757 N N . LEU A 1 96 ? -19.991 -6.579 -2.497 1.00 79.62 96 LEU A N 1
ATOM 758 C CA . LEU A 1 96 ? -18.778 -7.085 -3.157 1.00 79.62 96 LEU A CA 1
ATOM 759 C C . LEU A 1 96 ? -18.871 -7.021 -4.689 1.00 79.62 96 LEU A C 1
ATOM 761 O O . LEU A 1 96 ? -17.905 -6.609 -5.330 1.00 79.62 96 LEU A O 1
ATOM 765 N N . GLU A 1 97 ? -20.021 -7.359 -5.275 1.00 82.12 97 GLU A N 1
ATOM 766 C CA . GLU A 1 97 ? -20.268 -7.234 -6.719 1.00 82.12 97 GLU A CA 1
ATOM 767 C C . GLU A 1 97 ? -20.200 -5.771 -7.187 1.00 82.12 97 GLU A C 1
ATOM 769 O O . GLU A 1 97 ? -19.498 -5.470 -8.155 1.00 82.12 97 GLU A O 1
ATOM 774 N N . ILE A 1 98 ? -20.843 -4.842 -6.468 1.00 80.19 98 ILE A N 1
ATOM 775 C CA . ILE A 1 98 ? -20.780 -3.403 -6.777 1.00 80.19 98 ILE A CA 1
ATOM 776 C C . ILE A 1 98 ? -19.340 -2.897 -6.686 1.00 80.19 98 ILE A C 1
ATOM 778 O O . ILE A 1 98 ? -18.881 -2.166 -7.562 1.00 80.19 98 ILE A O 1
ATOM 782 N N . LEU A 1 99 ? -18.618 -3.292 -5.635 1.00 77.81 99 LEU A N 1
ATOM 783 C CA . LEU A 1 99 ? -17.221 -2.929 -5.420 1.00 77.81 99 LEU A CA 1
ATOM 784 C C . LEU A 1 99 ? -16.323 -3.465 -6.550 1.00 77.81 99 LEU A C 1
ATOM 786 O O . LEU A 1 99 ? -15.451 -2.736 -7.024 1.00 77.81 99 LEU A O 1
ATOM 790 N N . ARG A 1 100 ? -16.573 -4.686 -7.046 1.00 78.31 100 ARG A N 1
ATOM 791 C CA . ARG A 1 100 ? -15.900 -5.229 -8.239 1.00 78.31 100 ARG A CA 1
ATOM 792 C C . ARG A 1 100 ? -16.150 -4.347 -9.463 1.00 78.31 100 ARG A C 1
ATOM 794 O O . ARG A 1 100 ? -15.206 -3.999 -10.167 1.00 78.31 100 ARG A O 1
ATOM 801 N N . GLU A 1 101 ? -17.404 -3.969 -9.718 1.00 76.44 101 GLU A N 1
ATOM 802 C CA . GLU A 1 101 ? -17.780 -3.168 -10.894 1.00 76.44 101 GLU A CA 1
ATOM 803 C C . GLU A 1 101 ? -17.146 -1.774 -10.908 1.00 76.44 101 GLU A C 1
ATOM 805 O O . GLU A 1 101 ? -16.753 -1.283 -11.967 1.00 76.44 101 GLU A O 1
ATOM 810 N N . ILE A 1 102 ? -17.010 -1.141 -9.743 1.00 71.69 102 ILE A N 1
ATOM 811 C CA . ILE A 1 102 ? -16.364 0.174 -9.615 1.00 71.69 102 ILE A CA 1
ATOM 812 C C . ILE A 1 102 ? -14.827 0.096 -9.569 1.00 71.69 102 ILE A C 1
ATOM 814 O O . ILE A 1 102 ? -14.176 1.134 -9.453 1.00 71.69 102 ILE A O 1
ATOM 818 N N . GLY A 1 103 ? -14.242 -1.103 -9.676 1.00 61.78 103 GLY A N 1
ATOM 819 C CA . GLY A 1 103 ? -12.793 -1.309 -9.738 1.00 61.78 103 GLY A CA 1
ATOM 820 C C . GLY A 1 103 ? -12.096 -1.322 -8.377 1.00 61.78 103 GLY A C 1
ATOM 821 O O . GLY A 1 103 ? -10.947 -0.899 -8.274 1.00 61.78 103 GLY A O 1
ATOM 822 N N . VAL A 1 104 ? -12.777 -1.766 -7.317 1.00 71.56 104 VAL A N 1
ATOM 823 C CA . VAL A 1 104 ? -12.149 -1.985 -6.010 1.00 71.56 104 VAL A CA 1
ATOM 824 C C . VAL A 1 104 ? -11.450 -3.335 -6.001 1.00 71.56 104 VAL A C 1
ATOM 826 O O . VAL A 1 104 ? -12.057 -4.373 -6.239 1.00 71.56 104 VAL A O 1
ATOM 829 N N . ASP A 1 105 ? -10.160 -3.321 -5.696 1.00 69.44 105 ASP A N 1
ATOM 830 C CA . ASP A 1 105 ? -9.321 -4.511 -5.804 1.00 69.44 105 ASP A CA 1
ATOM 831 C C . ASP A 1 105 ? -9.421 -5.421 -4.571 1.00 69.44 105 ASP A C 1
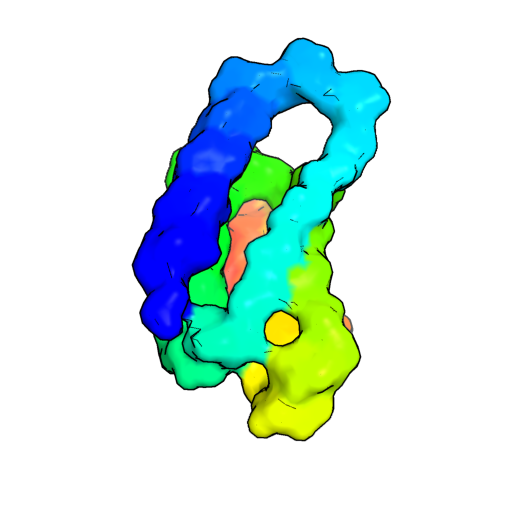ATOM 833 O O . ASP A 1 105 ? -9.341 -6.644 -4.685 1.00 69.44 105 ASP A O 1
ATOM 837 N N . PHE A 1 106 ? -9.586 -4.840 -3.377 1.00 70.19 106 PHE A N 1
ATOM 838 C CA . PHE A 1 106 ? -9.611 -5.582 -2.113 1.00 70.19 106 PHE A CA 1
ATOM 839 C C . PHE A 1 106 ? -10.796 -5.169 -1.246 1.00 70.19 106 PHE A C 1
ATOM 841 O O . PHE A 1 106 ? -11.175 -4.001 -1.195 1.00 70.19 106 PHE A O 1
ATOM 848 N N . ALA A 1 107 ? -11.326 -6.111 -0.475 1.00 74.50 107 ALA A N 1
ATOM 849 C CA . ALA A 1 107 ? -12.316 -5.825 0.551 1.00 74.50 107 ALA A CA 1
ATOM 850 C C . ALA A 1 107 ? -11.924 -6.443 1.897 1.00 74.50 107 ALA A C 1
ATOM 852 O O . ALA A 1 107 ? -11.237 -7.466 1.979 1.00 74.50 107 ALA A O 1
ATOM 853 N N . GLN A 1 108 ? -12.357 -5.795 2.974 1.00 73.50 108 GLN A N 1
ATOM 854 C CA . GLN A 1 108 ? -12.338 -6.342 4.321 1.00 73.50 108 GLN A CA 1
ATOM 855 C C . GLN A 1 108 ? -13.768 -6.658 4.746 1.00 73.50 108 GLN A C 1
ATOM 857 O O . GLN A 1 108 ? -14.574 -5.746 4.941 1.00 73.50 108 GLN A O 1
ATOM 862 N N . VAL A 1 109 ? -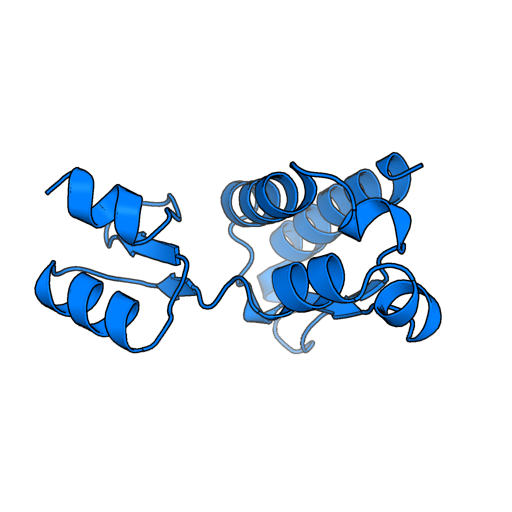14.052 -7.944 4.944 1.00 74.88 109 VAL A N 1
ATOM 863 C CA . VAL A 1 109 ? -15.361 -8.402 5.421 1.00 74.88 109 VAL A CA 1
ATOM 864 C C . VAL A 1 109 ? -15.564 -8.013 6.886 1.00 74.88 109 VAL A C 1
ATOM 866 O O . VAL A 1 109 ? -14.643 -8.133 7.701 1.00 74.88 109 VAL A O 1
ATOM 869 N N . TYR A 1 110 ? -16.762 -7.562 7.247 1.00 65.56 110 TYR A N 1
ATOM 870 C CA . TYR A 1 110 ? -17.104 -7.232 8.630 1.00 65.56 110 TYR A CA 1
ATOM 871 C C . TYR A 1 110 ? -16.927 -8.435 9.566 1.00 65.56 110 TYR A C 1
ATOM 873 O O . TYR A 1 110 ? -17.232 -9.576 9.229 1.00 65.56 110 TYR A O 1
ATOM 881 N N . GLY A 1 111 ? -16.371 -8.199 10.755 1.00 65.69 111 GLY A N 1
ATOM 882 C CA . GLY A 1 111 ? -15.998 -9.270 11.688 1.00 65.69 111 GLY A CA 1
ATOM 883 C C . GLY A 1 111 ? -14.733 -10.046 11.292 1.00 65.69 111 GLY A C 1
ATOM 884 O O . GLY A 1 111 ? -14.143 -10.711 12.147 1.00 65.69 111 GLY A O 1
ATOM 885 N N . SER A 1 112 ? -14.245 -9.897 10.056 1.00 67.06 112 SER A N 1
ATOM 886 C CA . SER A 1 112 ? -12.932 -10.370 9.623 1.00 67.06 112 SER A CA 1
ATOM 887 C C . SER A 1 112 ? -11.885 -9.263 9.744 1.00 67.06 112 SER A C 1
ATOM 889 O O . SER A 1 112 ? -12.125 -8.077 9.512 1.00 67.06 112 SER A O 1
ATOM 891 N N . ARG A 1 113 ? -10.670 -9.660 10.127 1.00 60.75 113 ARG A N 1
ATOM 892 C CA . ARG A 1 113 ? -9.502 -8.764 10.171 1.00 60.75 113 ARG A CA 1
ATOM 893 C C . ARG A 1 113 ? -8.623 -8.874 8.928 1.00 60.75 113 ARG A C 1
ATOM 895 O O . ARG A 1 113 ? -7.580 -8.232 8.883 1.00 60.75 113 ARG A O 1
ATOM 902 N N . ARG A 1 114 ? -9.008 -9.706 7.958 1.00 66.19 114 ARG A N 1
ATOM 903 C CA . ARG A 1 114 ? -8.220 -9.993 6.758 1.00 66.19 114 ARG A CA 1
ATOM 904 C C . ARG A 1 114 ? -8.772 -9.199 5.574 1.00 66.19 114 ARG A C 1
ATOM 906 O O . ARG A 1 114 ? -9.960 -9.301 5.282 1.00 66.19 114 ARG A O 1
ATOM 913 N N . LYS A 1 115 ? -7.908 -8.430 4.907 1.00 69.56 115 LYS A N 1
ATOM 914 C CA . LYS A 1 115 ? -8.180 -7.829 3.592 1.00 69.56 115 LYS A CA 1
ATOM 915 C C . LYS A 1 115 ? -7.875 -8.872 2.519 1.00 69.56 115 LYS A C 1
ATOM 917 O O . LYS A 1 115 ? -6.807 -9.485 2.575 1.00 69.56 115 LYS A O 1
ATOM 922 N N . MET A 1 116 ? -8.797 -9.096 1.591 1.00 70.94 116 MET A N 1
ATOM 923 C CA . MET A 1 116 ? -8.678 -10.113 0.538 1.00 70.94 116 MET A CA 1
ATOM 924 C C . MET A 1 116 ? -9.099 -9.536 -0.818 1.00 70.94 116 MET A C 1
ATOM 926 O O . MET A 1 116 ? -9.897 -8.594 -0.829 1.00 70.94 116 MET A O 1
ATOM 930 N N . PRO A 1 117 ? -8.566 -10.052 -1.943 1.00 78.81 117 PRO A N 1
ATOM 931 C CA . PRO A 1 117 ? -9.055 -9.688 -3.268 1.00 78.81 117 PRO A CA 1
ATOM 932 C C . PRO A 1 117 ? -10.564 -9.911 -3.370 1.00 78.81 117 PRO A C 1
ATOM 934 O O . PRO A 1 117 ? -11.066 -10.916 -2.861 1.00 78.81 117 PRO A O 1
ATOM 937 N N . ILE A 1 118 ? -11.283 -9.001 -4.030 1.00 78.31 118 ILE A N 1
ATOM 938 C CA . ILE A 1 118 ? -12.739 -9.144 -4.184 1.00 78.31 118 ILE A CA 1
ATOM 939 C C . ILE A 1 118 ? -13.096 -10.447 -4.910 1.00 78.31 118 ILE A C 1
ATOM 941 O O . ILE A 1 118 ? -13.988 -11.162 -4.459 1.00 78.31 118 ILE A O 1
ATOM 945 N N . ASP A 1 119 ? -12.346 -10.820 -5.948 1.00 77.25 119 ASP A N 1
ATOM 946 C CA . ASP A 1 119 ? -12.580 -12.069 -6.685 1.00 77.25 119 ASP A CA 1
ATOM 947 C C . ASP A 1 119 ? -12.385 -13.322 -5.811 1.00 77.25 119 ASP A C 1
ATOM 949 O O . ASP A 1 119 ? -13.117 -14.301 -5.947 1.00 77.25 119 ASP A O 1
ATOM 953 N N . GLU A 1 120 ? -11.437 -13.293 -4.866 1.00 78.94 120 GLU A N 1
ATOM 954 C CA . GLU A 1 120 ? -11.241 -14.393 -3.912 1.00 78.94 120 GLU A CA 1
ATOM 955 C C . GLU A 1 120 ? -12.346 -14.462 -2.856 1.00 78.94 120 GLU A C 1
ATOM 957 O O . GLU A 1 120 ? -12.661 -15.555 -2.385 1.00 78.94 120 GLU A O 1
ATOM 962 N N . LEU A 1 121 ? -12.906 -13.315 -2.461 1.00 77.44 121 LEU A N 1
ATOM 963 C CA . LEU A 1 121 ? -14.026 -13.244 -1.522 1.00 77.44 121 LEU A CA 1
ATOM 964 C C . LEU A 1 121 ? -15.317 -13.759 -2.157 1.00 77.44 121 LEU A C 1
ATOM 966 O O . LEU A 1 121 ? -16.004 -14.566 -1.540 1.00 77.44 121 LEU A O 1
ATOM 970 N N . LEU A 1 122 ? -15.602 -13.357 -3.398 1.00 77.25 122 LEU A N 1
ATOM 971 C CA . LEU A 1 122 ? -16.754 -13.842 -4.163 1.00 77.25 122 LEU A CA 1
ATOM 972 C C . LEU A 1 122 ? -16.687 -15.356 -4.412 1.00 77.25 122 LEU A C 1
ATOM 974 O O . LEU A 1 122 ? -17.712 -16.020 -4.435 1.00 77.25 122 LEU A O 1
ATOM 978 N N . ALA A 1 123 ? -15.489 -15.931 -4.548 1.00 79.44 123 ALA A N 1
ATOM 979 C CA . ALA A 1 123 ? -15.317 -17.374 -4.726 1.00 79.44 123 ALA A CA 1
ATOM 980 C C . ALA A 1 123 ? -15.521 -18.213 -3.441 1.00 79.44 123 ALA A C 1
ATOM 982 O O . ALA A 1 123 ? -15.462 -19.443 -3.509 1.00 79.44 123 ALA A O 1
ATOM 983 N N . GLN A 1 124 ? -15.684 -17.578 -2.272 1.00 72.38 124 GLN A N 1
ATOM 984 C CA . GLN A 1 124 ? -15.821 -18.238 -0.961 1.00 72.38 124 GLN A CA 1
ATOM 985 C C . GLN A 1 124 ? -17.233 -18.160 -0.362 1.00 72.38 124 GLN A C 1
ATOM 987 O O . GLN A 1 124 ? -17.465 -18.778 0.683 1.00 72.38 124 GLN A O 1
ATOM 992 N N . LEU A 1 125 ? -18.132 -17.401 -0.989 1.00 64.31 125 LEU A N 1
ATOM 993 C CA . LEU A 1 125 ? -19.548 -17.270 -0.636 1.00 64.31 125 LEU A CA 1
ATOM 994 C C . LEU A 1 125 ? -20.395 -18.239 -1.477 1.00 64.31 125 LEU A C 1
ATOM 996 O O . LEU A 1 125 ? -21.385 -18.763 -0.916 1.00 64.31 125 LEU A O 1
#

Radius of gyration: 15.42 Å; chains: 1; bounding box: 42×34×36 Å